Protein AF-D0LNE6-F1 (afdb_monomer)

pLDDT: mean 83.03, std 19.13, range [38.97, 98.56]

Secondary structure (DSSP, 8-state):
----------------SS------------PPPPPPHHHHHHHHHHHHHHHHHTTSS--HHHHHHHHTS-HHHHHHHHHGGGS-HHHHHHHHSPPPPTTSS-SS-HHHHHHHTT-S-HHHHHHHHHHHHH-

Foldseek 3Di:
DDDDDDDDDDDDPDPDPDDDDDDDDDPPDPDQADQAPLLVLQVVLVVVVVCCVVVVDVDLCSVCVVVVHDSVVSVLSVLSPLADPVVNVCNNPPRHDNVDHGLDDSVLVVVLSPDSDNVSSVVSVVVSVVD

Structure (mmCIF, N/CA/C/O backbone):
data_AF-D0LNE6-F1
#
_entry.id   AF-D0LNE6-F1
#
loop_
_atom_site.group_PDB
_atom_site.id
_atom_site.type_symbol
_atom_site.label_atom_id
_atom_site.label_alt_id
_atom_site.label_comp_id
_atom_site.label_asym_id
_atom_site.label_entity_id
_atom_site.label_seq_id
_atom_site.pdbx_PDB_ins_code
_atom_site.Cartn_x
_atom_site.Cartn_y
_atom_site.Cartn_z
_atom_site.occupancy
_atom_site.B_iso_or_equiv
_atom_site.auth_seq_id
_atom_site.auth_comp_id
_atom_site.auth_asym_id
_atom_site.auth_atom_id
_atom_site.pdbx_PDB_model_num
ATOM 1 N N . MET A 1 1 ? 8.174 -46.624 -4.160 1.00 47.19 1 MET A N 1
ATOM 2 C CA . MET A 1 1 ? 7.914 -45.310 -3.534 1.00 47.19 1 MET A CA 1
ATOM 3 C C . MET A 1 1 ? 8.507 -45.366 -2.137 1.00 47.19 1 MET A C 1
ATOM 5 O O . MET A 1 1 ? 7.906 -45.973 -1.267 1.00 47.19 1 MET A O 1
ATOM 9 N N . SER A 1 2 ? 9.749 -44.899 -1.989 1.00 44.22 2 SER A N 1
ATOM 10 C CA . SER A 1 2 ? 10.508 -44.974 -0.735 1.00 44.22 2 SER A CA 1
ATOM 11 C C . SER A 1 2 ? 10.193 -43.732 0.092 1.00 44.22 2 SER A C 1
ATOM 13 O O . SER A 1 2 ? 10.539 -42.628 -0.321 1.00 44.22 2 SER A O 1
ATOM 15 N N . ASP A 1 3 ? 9.503 -43.926 1.211 1.00 52.72 3 ASP A N 1
ATOM 16 C CA . ASP A 1 3 ? 9.203 -42.901 2.210 1.00 52.72 3 ASP A CA 1
ATOM 17 C C . ASP A 1 3 ? 10.483 -42.618 3.008 1.00 52.72 3 ASP A C 1
ATOM 19 O O . ASP A 1 3 ? 10.844 -43.344 3.935 1.00 52.72 3 ASP A O 1
ATOM 23 N N . ALA A 1 4 ? 11.264 -41.643 2.542 1.00 52.69 4 ALA A N 1
ATOM 24 C CA . ALA A 1 4 ? 12.446 -41.182 3.254 1.00 52.69 4 ALA A CA 1
ATOM 25 C C . ALA A 1 4 ? 12.003 -40.164 4.319 1.00 52.69 4 ALA A C 1
ATOM 27 O O . ALA A 1 4 ? 11.324 -39.195 3.973 1.00 52.69 4 ALA A O 1
ATOM 28 N N . PRO A 1 5 ? 12.374 -40.342 5.599 1.00 55.59 5 PRO A N 1
ATOM 29 C CA . PRO A 1 5 ? 11.955 -39.431 6.654 1.00 55.59 5 PRO A CA 1
ATOM 30 C C . PRO A 1 5 ? 12.486 -38.019 6.386 1.00 55.59 5 PRO A C 1
ATOM 32 O O . PRO A 1 5 ? 13.677 -37.823 6.133 1.00 55.59 5 PRO A O 1
ATOM 35 N N . ILE A 1 6 ? 11.591 -37.032 6.463 1.00 66.44 6 ILE A N 1
ATOM 36 C CA . ILE A 1 6 ? 11.915 -35.609 6.337 1.00 66.44 6 ILE A CA 1
ATOM 37 C C . ILE A 1 6 ? 12.877 -35.234 7.470 1.00 66.44 6 ILE A C 1
ATOM 39 O O . ILE A 1 6 ? 12.505 -35.247 8.644 1.00 66.44 6 ILE A O 1
ATOM 43 N N . GLN A 1 7 ? 14.119 -34.896 7.124 1.00 50.72 7 GLN A N 1
ATOM 44 C CA . GLN A 1 7 ? 15.098 -34.380 8.078 1.00 50.72 7 GLN A CA 1
ATOM 45 C C . GLN A 1 7 ? 14.961 -32.858 8.177 1.00 50.72 7 GLN A C 1
ATOM 47 O O . GLN A 1 7 ? 15.150 -32.144 7.195 1.00 50.72 7 GLN A O 1
ATOM 52 N N . VAL A 1 8 ? 14.619 -32.360 9.367 1.00 62.91 8 VAL A N 1
ATOM 53 C CA . VAL A 1 8 ? 14.510 -30.924 9.659 1.00 62.91 8 VAL A CA 1
ATOM 54 C C . VAL A 1 8 ? 15.691 -30.506 10.529 1.00 62.91 8 VAL A C 1
ATOM 56 O O . VAL A 1 8 ? 15.786 -30.891 11.693 1.00 62.91 8 VAL A O 1
ATOM 59 N N . THR A 1 9 ? 16.583 -29.689 9.975 1.00 50.69 9 THR A N 1
ATOM 60 C CA . THR A 1 9 ? 17.716 -29.114 10.708 1.00 50.69 9 THR A CA 1
ATOM 61 C C . THR A 1 9 ? 17.268 -27.854 11.447 1.00 50.69 9 THR A C 1
ATOM 63 O O . THR A 1 9 ? 16.887 -26.866 10.824 1.00 50.69 9 THR A O 1
ATOM 66 N N . TYR A 1 10 ? 17.339 -27.859 12.778 1.00 58.16 10 TYR A N 1
ATOM 67 C CA . TYR A 1 10 ? 17.098 -26.685 13.622 1.00 58.16 10 TYR A CA 1
ATOM 68 C C . TYR A 1 10 ? 18.397 -26.228 14.296 1.00 58.16 10 TYR A C 1
ATOM 70 O O . TYR A 1 10 ? 19.246 -27.035 14.671 1.00 58.16 10 TYR A O 1
ATOM 78 N N . ARG A 1 11 ? 18.563 -24.911 14.469 1.00 46.22 11 ARG A N 1
ATOM 79 C CA . ARG A 1 11 ? 19.689 -24.329 15.213 1.00 46.22 11 ARG A CA 1
ATOM 80 C C . ARG A 1 11 ? 19.315 -24.239 16.692 1.00 46.22 11 ARG A C 1
ATOM 82 O O . ARG A 1 11 ? 18.509 -23.399 17.079 1.00 46.22 11 ARG A O 1
ATOM 89 N N . VAL A 1 12 ? 19.898 -25.105 17.517 1.00 52.78 12 VAL A N 1
ATOM 90 C CA . VAL A 1 12 ? 19.754 -25.070 18.981 1.00 52.78 12 VAL A CA 1
ATOM 91 C C . VAL A 1 12 ? 20.846 -24.190 19.580 1.00 52.78 12 VAL A C 1
ATOM 93 O O . VAL A 1 12 ? 22.031 -24.437 19.365 1.00 52.78 12 VAL A O 1
ATOM 96 N N . HIS A 1 13 ? 20.472 -23.199 20.386 1.00 38.97 13 HIS A N 1
ATOM 97 C CA . HIS A 1 13 ? 21.413 -22.508 21.269 1.00 38.97 13 HIS A CA 1
ATOM 98 C C . HIS A 1 13 ? 21.603 -23.345 22.542 1.00 38.97 13 HIS A C 1
ATOM 100 O O . HIS A 1 13 ? 20.969 -23.106 23.567 1.00 38.97 13 HIS A O 1
ATOM 106 N N . ALA A 1 14 ? 22.439 -24.382 22.463 1.00 44.78 14 ALA A N 1
ATOM 107 C CA . ALA A 1 14 ? 22.764 -25.225 23.608 1.00 44.78 14 ALA A CA 1
ATOM 108 C C . ALA A 1 14 ? 23.880 -24.579 24.445 1.00 44.78 14 ALA A C 1
ATOM 110 O O . ALA A 1 14 ? 25.047 -24.588 24.061 1.00 44.78 14 ALA A O 1
ATOM 111 N N . VAL A 1 15 ? 23.543 -24.053 25.625 1.00 46.44 15 VAL A N 1
ATOM 112 C CA . VAL A 1 15 ? 24.542 -23.729 26.654 1.00 46.44 15 VAL A CA 1
ATOM 113 C C . VAL A 1 15 ? 24.749 -24.976 27.514 1.00 46.44 15 VAL A C 1
ATOM 115 O O . VAL A 1 15 ? 24.153 -25.125 28.578 1.00 46.44 15 VAL A O 1
ATOM 118 N N . ARG A 1 16 ? 25.586 -25.908 27.048 1.00 40.25 16 ARG A N 1
ATOM 119 C CA . ARG A 1 16 ? 26.155 -26.969 27.893 1.00 40.25 16 ARG A CA 1
ATOM 120 C C . ARG A 1 16 ? 27.616 -27.210 27.523 1.00 40.25 16 ARG A C 1
ATOM 122 O O . ARG A 1 16 ? 27.949 -27.538 26.391 1.00 40.25 16 ARG A O 1
ATOM 129 N N . ARG A 1 17 ? 28.486 -27.007 28.514 1.00 50.84 17 ARG A N 1
ATOM 130 C CA . ARG A 1 17 ? 29.926 -27.287 28.471 1.00 50.84 17 ARG A CA 1
ATOM 131 C C . ARG A 1 17 ? 30.162 -28.783 28.173 1.00 50.84 17 ARG A C 1
ATOM 133 O O . ARG A 1 17 ? 29.613 -29.607 28.893 1.00 50.84 17 ARG A O 1
ATOM 140 N N . GLN A 1 18 ? 31.051 -29.068 27.207 1.00 48.41 18 GLN A N 1
ATOM 141 C CA . GLN A 1 18 ? 31.857 -30.301 27.017 1.00 48.41 18 GLN A CA 1
ATOM 142 C C . GLN A 1 18 ? 31.576 -31.303 25.869 1.00 48.41 18 GLN A C 1
ATOM 144 O O . GLN A 1 18 ? 32.130 -32.393 25.931 1.00 48.41 18 GLN A O 1
ATOM 149 N N . GLN A 1 19 ? 30.896 -30.978 24.762 1.00 43.38 19 GLN A N 1
ATOM 150 C CA . GLN A 1 19 ? 31.046 -31.800 23.537 1.00 43.38 19 GLN A CA 1
ATOM 151 C C . GLN A 1 19 ? 31.100 -30.945 22.267 1.00 43.38 19 GLN A C 1
ATOM 153 O O . GLN A 1 19 ? 30.195 -30.160 21.995 1.00 43.38 19 GLN A O 1
ATOM 158 N N . ALA A 1 20 ? 32.190 -31.081 21.507 1.00 42.12 20 ALA A N 1
ATOM 159 C CA . ALA A 1 20 ? 32.367 -30.421 20.220 1.00 42.12 20 ALA A CA 1
ATOM 160 C C . ALA A 1 20 ? 31.496 -31.123 19.168 1.00 42.12 20 ALA A C 1
ATOM 162 O O . ALA A 1 20 ? 31.755 -32.268 18.804 1.00 42.12 20 ALA A O 1
ATOM 163 N N . ILE A 1 21 ? 30.454 -30.438 18.699 1.00 55.75 21 ILE A N 1
ATOM 164 C CA . ILE A 1 21 ? 29.645 -30.880 17.561 1.00 55.75 21 ILE A CA 1
ATOM 165 C C . ILE A 1 21 ? 30.409 -30.482 16.298 1.00 55.75 21 ILE A C 1
ATOM 167 O O . ILE A 1 21 ? 30.563 -29.294 16.015 1.00 55.75 21 ILE A O 1
ATOM 171 N N . 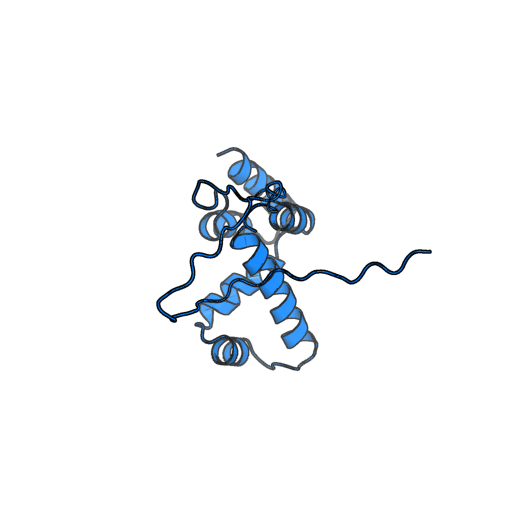VAL A 1 22 ? 30.905 -31.467 15.551 1.00 58.12 22 VAL A N 1
ATOM 172 C CA . VAL A 1 22 ? 31.453 -31.241 14.210 1.00 58.12 22 VAL A CA 1
ATOM 173 C C . VAL A 1 22 ? 30.267 -31.084 13.260 1.00 58.12 22 VAL A C 1
ATOM 175 O O . VAL A 1 22 ? 29.567 -32.047 12.963 1.00 58.12 22 VAL A O 1
ATOM 178 N N . LEU A 1 23 ? 29.998 -29.846 12.846 1.00 56.03 23 LEU A N 1
ATOM 179 C CA . LEU A 1 23 ? 29.021 -29.530 11.809 1.00 56.03 23 LEU A CA 1
ATOM 180 C C . LEU A 1 23 ? 29.723 -29.657 10.455 1.00 56.03 23 LEU A C 1
ATOM 182 O O . LEU A 1 23 ? 30.509 -28.783 10.091 1.00 56.03 23 LEU A O 1
ATOM 186 N N . GLU A 1 24 ? 29.461 -30.734 9.716 1.00 56.50 24 GLU A N 1
ATOM 187 C CA . GLU A 1 24 ? 29.846 -30.777 8.306 1.00 56.50 24 GLU A CA 1
ATOM 188 C C . GLU A 1 24 ? 28.981 -29.793 7.513 1.00 56.50 24 GLU A C 1
ATOM 190 O O . GLU A 1 24 ? 27.750 -29.794 7.606 1.00 56.50 24 GLU A O 1
ATOM 195 N N . ALA A 1 25 ? 29.637 -28.914 6.754 1.00 56.59 25 ALA A N 1
ATOM 196 C CA . ALA A 1 25 ? 28.967 -27.974 5.873 1.00 56.59 25 ALA A CA 1
ATOM 197 C C . ALA A 1 25 ? 28.330 -28.747 4.709 1.00 56.59 25 ALA A C 1
ATOM 199 O O . ALA A 1 25 ? 29.005 -29.105 3.745 1.00 56.59 25 ALA A O 1
ATOM 200 N N . GLY A 1 26 ? 27.025 -29.010 4.803 1.00 60.88 26 GLY A N 1
ATOM 201 C CA . GLY A 1 26 ? 26.227 -29.409 3.645 1.00 60.88 26 GLY A CA 1
ATOM 202 C C . GLY A 1 26 ? 26.280 -28.327 2.555 1.00 60.88 26 GLY A C 1
ATOM 203 O O . GLY A 1 26 ? 26.581 -27.169 2.868 1.00 60.88 26 GLY A O 1
ATOM 204 N N . PRO A 1 27 ? 26.011 -28.671 1.282 1.00 55.34 27 PRO A N 1
ATOM 205 C CA . PRO A 1 27 ? 26.024 -27.703 0.191 1.00 55.34 27 PRO A CA 1
ATOM 206 C C . PRO A 1 27 ? 25.162 -26.494 0.562 1.00 55.34 27 PRO A C 1
ATOM 208 O O . PRO A 1 27 ? 24.028 -26.655 1.018 1.00 55.34 27 PRO A O 1
ATOM 211 N N . LEU A 1 28 ? 25.730 -25.293 0.415 1.00 58.03 28 LEU A N 1
ATOM 212 C CA . LEU A 1 28 ? 25.016 -24.036 0.603 1.00 58.03 28 LEU A CA 1
ATOM 213 C C . LEU A 1 28 ? 23.857 -24.038 -0.393 1.00 58.03 28 LEU A C 1
ATOM 215 O O . LEU A 1 28 ? 24.061 -23.806 -1.579 1.00 58.03 28 LEU A O 1
ATOM 219 N N . ALA A 1 29 ? 22.655 -24.370 0.072 1.00 57.88 29 ALA A N 1
ATOM 220 C CA . ALA A 1 29 ? 21.457 -24.106 -0.701 1.00 57.88 29 ALA A CA 1
ATOM 221 C C . ALA A 1 29 ? 21.459 -22.606 -1.008 1.00 57.88 29 ALA A C 1
ATOM 223 O O . ALA A 1 29 ? 21.661 -21.808 -0.083 1.00 57.88 29 ALA A O 1
ATOM 224 N N . ASP A 1 30 ? 21.270 -22.241 -2.279 1.00 55.41 30 ASP A N 1
ATOM 225 C CA . ASP A 1 30 ? 21.041 -20.856 -2.679 1.00 55.41 30 ASP A CA 1
ATOM 226 C C . ASP A 1 30 ? 19.923 -20.319 -1.791 1.00 55.41 30 ASP A C 1
ATOM 228 O O . ASP A 1 30 ? 18.762 -20.725 -1.890 1.00 55.41 30 ASP A O 1
ATOM 232 N N . SER A 1 31 ? 20.296 -19.487 -0.819 1.00 56.16 31 SER A N 1
ATOM 233 C CA . SER A 1 31 ? 19.312 -18.881 0.058 1.00 56.16 31 SER A CA 1
ATOM 234 C C . SER A 1 31 ? 18.496 -17.960 -0.837 1.00 56.16 31 SER A C 1
ATOM 236 O O . SER A 1 31 ? 19.101 -17.113 -1.497 1.00 56.16 31 SER A O 1
ATOM 238 N N . PRO A 1 32 ? 17.162 -18.122 -0.926 1.00 58.84 32 PRO A N 1
ATOM 239 C CA . PRO A 1 32 ? 16.356 -17.174 -1.674 1.00 58.84 32 PRO A CA 1
ATOM 240 C C . PRO A 1 32 ? 16.661 -15.798 -1.085 1.00 58.84 32 PRO A C 1
ATOM 242 O O . PRO A 1 32 ? 16.548 -15.621 0.133 1.00 58.84 32 PRO A O 1
ATOM 245 N N . GLY A 1 33 ? 17.152 -14.887 -1.928 1.00 67.12 33 GLY A N 1
ATOM 246 C CA . GLY A 1 33 ? 17.639 -13.580 -1.495 1.00 67.12 33 GLY A CA 1
ATOM 247 C C . GLY A 1 33 ? 16.632 -12.869 -0.591 1.00 67.12 33 GLY A C 1
ATOM 248 O O . GLY A 1 33 ? 15.424 -13.136 -0.621 1.00 67.12 33 GLY A O 1
ATOM 249 N N . ARG A 1 34 ? 17.119 -11.967 0.260 1.00 82.88 34 ARG A N 1
ATOM 250 C CA . ARG A 1 34 ? 16.291 -11.247 1.235 1.00 82.88 34 ARG A CA 1
ATOM 251 C C . ARG A 1 34 ? 15.088 -10.596 0.545 1.00 82.88 34 ARG A C 1
ATOM 253 O O . ARG A 1 34 ? 15.258 -9.714 -0.285 1.00 82.88 34 ARG A O 1
ATOM 260 N N . VAL A 1 35 ? 13.862 -10.920 0.967 1.00 86.75 35 VAL A N 1
ATOM 261 C CA . VAL A 1 35 ? 12.657 -10.227 0.470 1.00 86.75 35 VAL A CA 1
ATOM 262 C C . VAL A 1 35 ? 12.783 -8.714 0.737 1.00 86.75 35 VAL A C 1
ATOM 264 O O . VAL A 1 35 ? 13.017 -8.337 1.895 1.00 86.75 35 VAL A O 1
ATOM 267 N N . PRO A 1 36 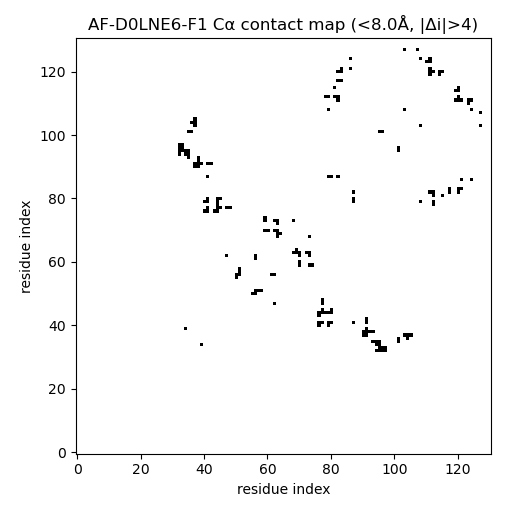? 12.606 -7.825 -0.259 1.00 90.00 36 PRO A N 1
ATOM 268 C CA . PRO A 1 36 ? 12.667 -6.379 -0.046 1.00 90.00 36 PRO A CA 1
ATOM 269 C C . PRO A 1 36 ? 11.631 -5.892 0.972 1.00 90.00 36 PRO A C 1
ATOM 271 O O . PRO A 1 36 ? 10.523 -6.430 1.086 1.00 90.00 36 PRO A O 1
ATOM 274 N N . ARG A 1 37 ? 11.948 -4.834 1.727 1.00 92.31 37 ARG A N 1
ATOM 275 C CA . ARG A 1 37 ? 11.001 -4.260 2.697 1.00 92.31 37 ARG A CA 1
ATOM 276 C C . ARG A 1 37 ? 9.719 -3.782 2.022 1.00 92.31 37 ARG A C 1
ATOM 278 O O . ARG A 1 37 ? 8.646 -3.973 2.588 1.00 92.31 37 ARG A O 1
ATOM 285 N N . VAL A 1 38 ? 9.825 -3.173 0.843 1.00 94.00 38 VAL A N 1
ATOM 286 C CA . VAL A 1 38 ? 8.669 -2.670 0.085 1.00 94.00 38 VAL A CA 1
ATOM 287 C C . VAL A 1 38 ? 7.713 -3.792 -0.323 1.00 94.00 38 VAL A C 1
ATOM 289 O O . VAL A 1 38 ? 6.509 -3.626 -0.154 1.00 94.00 38 VAL A O 1
ATOM 292 N N . ALA A 1 39 ? 8.231 -4.963 -0.708 1.00 94.94 39 ALA A N 1
ATOM 293 C CA . ALA A 1 39 ? 7.420 -6.142 -1.011 1.00 94.94 39 ALA A CA 1
ATOM 294 C C . ALA A 1 39 ? 6.616 -6.603 0.216 1.00 94.94 39 ALA A C 1
ATOM 296 O O . ALA A 1 39 ? 5.408 -6.824 0.136 1.00 94.94 39 ALA A O 1
ATOM 297 N N . ARG A 1 40 ? 7.255 -6.658 1.396 1.00 95.12 40 ARG A N 1
ATOM 298 C CA . ARG A 1 40 ? 6.554 -6.987 2.653 1.00 95.12 40 ARG A CA 1
ATOM 299 C C . ARG A 1 40 ? 5.474 -5.966 3.007 1.00 95.12 40 ARG A C 1
ATOM 301 O O . ARG A 1 40 ? 4.421 -6.349 3.507 1.00 95.12 40 ARG A O 1
ATOM 308 N N . LEU A 1 41 ? 5.729 -4.676 2.778 1.00 96.62 41 LEU A N 1
ATOM 309 C CA . LEU A 1 41 ? 4.747 -3.623 3.050 1.00 96.62 41 LEU A CA 1
ATOM 310 C C . LEU A 1 41 ? 3.564 -3.679 2.079 1.00 96.62 41 LEU A C 1
ATOM 312 O O . LEU A 1 41 ? 2.440 -3.472 2.517 1.00 96.62 41 LEU A O 1
ATOM 316 N N . LEU A 1 42 ? 3.791 -3.997 0.804 1.00 98.00 42 LEU A N 1
ATOM 317 C CA . LEU A 1 42 ? 2.723 -4.183 -0.179 1.00 98.00 42 LEU A CA 1
ATOM 318 C C . LEU A 1 42 ? 1.855 -5.407 0.157 1.00 98.00 42 LEU A C 1
ATOM 320 O O . LEU A 1 42 ? 0.630 -5.313 0.181 1.00 98.00 42 LEU A O 1
ATOM 324 N N . ALA A 1 43 ? 2.474 -6.527 0.538 1.00 97.81 43 ALA A N 1
ATOM 325 C CA . ALA A 1 43 ? 1.737 -7.691 1.031 1.00 97.81 43 ALA A CA 1
ATOM 326 C C . ALA A 1 43 ? 0.902 -7.358 2.285 1.00 97.81 43 ALA A C 1
ATOM 328 O O . ALA A 1 43 ? -0.247 -7.791 2.416 1.00 97.81 43 ALA A O 1
ATOM 329 N N . LEU A 1 44 ? 1.461 -6.550 3.194 1.00 97.69 44 LEU A N 1
ATOM 330 C CA . LEU A 1 44 ? 0.748 -6.060 4.372 1.00 97.69 44 LEU A CA 1
ATOM 331 C C . LEU A 1 44 ? -0.406 -5.117 4.001 1.00 97.69 44 LEU A C 1
ATOM 333 O O . LEU A 1 44 ? -1.461 -5.195 4.625 1.00 97.69 44 LEU A O 1
ATOM 337 N N . ALA A 1 45 ? -0.242 -4.277 2.977 1.00 98.12 45 ALA A N 1
ATOM 338 C CA . ALA A 1 45 ? -1.296 -3.405 2.467 1.00 98.12 45 ALA A CA 1
ATOM 339 C C . ALA A 1 45 ? -2.516 -4.222 2.026 1.00 98.12 45 ALA A C 1
ATOM 341 O O . ALA A 1 45 ? -3.607 -4.003 2.547 1.00 98.12 45 ALA A O 1
ATOM 342 N N . HIS A 1 46 ? -2.315 -5.248 1.195 1.00 98.31 46 HIS A N 1
ATOM 343 C CA . HIS A 1 46 ? -3.400 -6.148 0.796 1.00 98.31 46 HIS A CA 1
ATOM 344 C C . HIS A 1 46 ? -4.009 -6.903 1.977 1.00 98.31 46 HIS A C 1
ATOM 346 O O . HIS A 1 46 ? -5.204 -7.189 1.987 1.00 98.31 46 HIS A O 1
ATOM 352 N N . HIS A 1 47 ? -3.217 -7.257 2.992 1.00 97.69 47 HIS A N 1
ATOM 353 C CA . HIS A 1 47 ? -3.771 -7.863 4.199 1.00 97.69 47 HIS A CA 1
ATOM 354 C C . HIS A 1 47 ? -4.700 -6.902 4.949 1.00 97.69 47 HIS A C 1
ATOM 356 O O . HIS A 1 47 ? -5.811 -7.293 5.303 1.00 97.69 47 HIS A O 1
ATOM 362 N N . PHE A 1 48 ? -4.282 -5.650 5.140 1.00 97.75 48 PHE A N 1
ATOM 363 C CA . PHE A 1 48 ? -5.106 -4.622 5.772 1.00 97.75 48 PHE A CA 1
ATOM 364 C C . PHE A 1 48 ? -6.366 -4.305 4.962 1.00 97.75 48 PHE A C 1
ATOM 366 O O . PHE A 1 48 ? -7.440 -4.212 5.552 1.00 97.75 48 PHE A O 1
ATOM 373 N N . GLU A 1 49 ? -6.271 -4.215 3.633 1.00 97.44 49 GLU A N 1
ATOM 374 C CA . GLU A 1 49 ? -7.441 -4.051 2.763 1.00 97.44 49 GLU A CA 1
ATOM 375 C C . GLU A 1 49 ? -8.448 -5.186 2.953 1.00 97.44 49 GLU A C 1
ATOM 377 O O . GLU A 1 49 ? -9.637 -4.919 3.110 1.00 97.44 49 GLU A O 1
ATOM 382 N N . ARG A 1 50 ? -7.990 -6.445 3.023 1.00 97.88 50 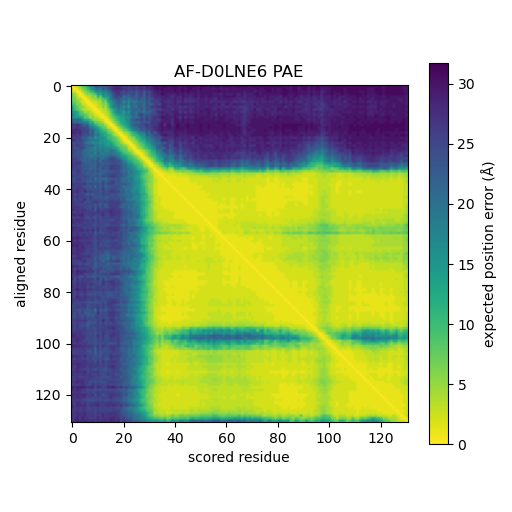ARG A N 1
ATOM 383 C CA . ARG A 1 50 ? -8.884 -7.585 3.282 1.00 97.88 50 ARG A CA 1
ATOM 384 C C . ARG A 1 50 ?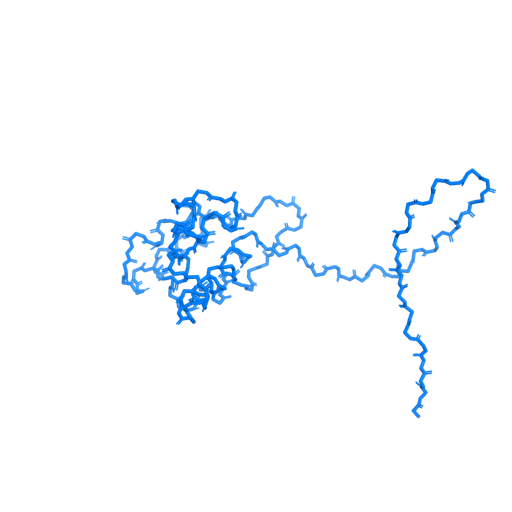 -9.548 -7.511 4.654 1.00 97.88 50 ARG A C 1
ATOM 386 O O . ARG A 1 50 ? -10.723 -7.842 4.756 1.00 97.88 50 ARG A O 1
ATOM 393 N N . LEU A 1 51 ? -8.825 -7.099 5.698 1.00 97.19 51 LEU A N 1
ATOM 394 C CA . LEU A 1 51 ? -9.395 -6.962 7.045 1.00 97.19 51 LEU A CA 1
ATOM 395 C C . LEU A 1 51 ? -10.477 -5.879 7.103 1.00 97.19 51 LEU A C 1
ATOM 397 O O . LEU A 1 51 ? -11.516 -6.098 7.723 1.00 97.19 51 LEU A O 1
ATOM 401 N N . LEU A 1 52 ? -10.244 -4.744 6.437 1.00 95.50 52 LEU A N 1
ATOM 402 C CA . LEU A 1 52 ? -11.216 -3.655 6.331 1.00 95.50 52 LEU A CA 1
ATOM 403 C C . LEU A 1 52 ? -12.426 -4.074 5.489 1.00 95.50 52 LEU A C 1
ATOM 405 O O . LEU A 1 52 ? -13.564 -3.883 5.906 1.00 95.50 52 LEU A O 1
ATOM 409 N N . ALA A 1 53 ? -12.192 -4.686 4.326 1.00 96.31 53 ALA A N 1
ATOM 410 C CA . ALA A 1 53 ? -13.251 -5.125 3.421 1.00 96.31 53 ALA A CA 1
ATOM 411 C C . ALA A 1 53 ? -14.129 -6.229 4.032 1.00 96.31 53 ALA A C 1
ATOM 413 O O . ALA A 1 53 ? -15.334 -6.253 3.798 1.00 96.31 53 ALA A O 1
ATOM 414 N N . ALA A 1 54 ? -13.543 -7.121 4.836 1.00 96.75 54 ALA A N 1
ATOM 415 C CA . ALA A 1 54 ? -14.277 -8.150 5.569 1.00 96.75 54 ALA A CA 1
ATOM 416 C C . ALA A 1 54 ? -15.020 -7.607 6.805 1.00 96.75 54 ALA A C 1
ATOM 418 O O . ALA A 1 54 ? -15.777 -8.348 7.427 1.00 96.75 54 ALA A O 1
ATOM 419 N N . GLY A 1 55 ? -14.783 -6.351 7.200 1.00 95.44 55 GLY A N 1
ATOM 420 C CA . GLY A 1 55 ? -15.315 -5.778 8.438 1.00 95.44 55 GLY A CA 1
ATOM 421 C C . GLY A 1 55 ? -14.714 -6.375 9.716 1.00 95.44 55 GLY A C 1
ATOM 422 O O . GLY A 1 55 ? -15.184 -6.057 10.804 1.00 95.44 55 GLY A O 1
ATOM 423 N N . THR A 1 56 ? -13.674 -7.216 9.611 1.00 95.94 56 THR A N 1
ATOM 424 C CA . THR A 1 56 ? -12.9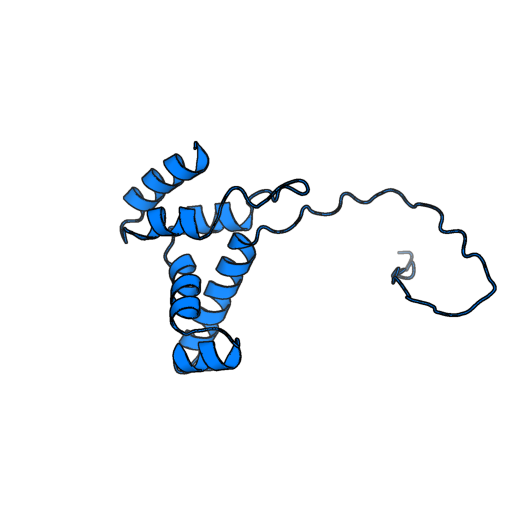33 -7.768 10.760 1.00 95.94 56 THR A CA 1
ATOM 425 C C . THR A 1 56 ? -12.281 -6.661 11.584 1.00 95.94 56 THR A C 1
ATOM 427 O O . THR A 1 56 ? -12.136 -6.795 12.794 1.00 95.94 56 THR A O 1
ATOM 430 N N . VAL A 1 57 ? -11.879 -5.578 10.916 1.00 95.62 57 VAL A N 1
ATOM 431 C CA . VAL A 1 57 ? -11.407 -4.340 11.535 1.00 95.62 57 VAL A CA 1
ATOM 432 C C . VAL A 1 57 ? -12.212 -3.195 10.936 1.00 95.62 57 VAL A C 1
ATOM 434 O O . VAL A 1 57 ? -12.313 -3.090 9.715 1.00 95.62 57 VAL A O 1
ATOM 437 N N . ALA A 1 58 ? -12.791 -2.336 11.772 1.00 93.69 58 ALA A N 1
ATOM 438 C CA . ALA A 1 58 ? -13.749 -1.332 11.317 1.00 93.69 58 ALA A CA 1
ATOM 439 C C . ALA A 1 58 ? -13.073 -0.065 10.777 1.00 93.69 58 ALA A C 1
ATOM 441 O O . ALA A 1 58 ? -13.632 0.629 9.927 1.00 93.69 58 ALA A O 1
ATOM 442 N N . THR A 1 59 ? -11.884 0.281 11.286 1.00 96.12 59 THR A N 1
ATOM 443 C CA . THR A 1 59 ? -11.230 1.558 10.960 1.00 96.12 59 THR A CA 1
ATOM 444 C C . THR A 1 59 ? -9.711 1.454 10.835 1.00 96.12 59 THR A C 1
ATOM 446 O O . THR A 1 59 ? -9.065 0.572 11.398 1.00 96.12 59 THR A O 1
ATOM 449 N N . GLN A 1 60 ? -9.103 2.432 10.155 1.00 94.75 60 GLN A N 1
ATOM 450 C CA . GLN A 1 60 ? -7.642 2.572 10.122 1.00 94.75 60 GLN A CA 1
ATOM 451 C C . GLN A 1 60 ? -7.034 2.862 11.505 1.00 94.75 60 GLN A C 1
ATOM 453 O O . GLN A 1 60 ? -5.885 2.500 11.745 1.00 94.75 60 GLN A O 1
ATOM 458 N N . ALA A 1 61 ? -7.778 3.504 12.413 1.00 96.50 61 ALA A N 1
ATOM 459 C CA . ALA A 1 61 ? -7.323 3.757 13.781 1.00 96.50 61 ALA A CA 1
ATOM 460 C C . ALA A 1 61 ? -7.247 2.456 14.596 1.00 96.50 61 ALA A C 1
ATOM 462 O O . ALA A 1 61 ? -6.288 2.233 15.331 1.00 96.50 61 ALA A O 1
ATOM 463 N N . GLU A 1 62 ? -8.221 1.569 14.410 1.00 97.25 62 GLU A N 1
ATOM 464 C CA . GLU A 1 62 ? -8.210 0.235 15.007 1.00 97.25 62 GLU A CA 1
ATOM 465 C C . GLU A 1 62 ? -7.087 -0.632 14.420 1.00 97.25 62 GLU A C 1
ATOM 467 O O . GLU A 1 62 ? -6.329 -1.236 15.177 1.00 97.25 62 GLU A O 1
ATOM 472 N N . LEU A 1 63 ? -6.885 -0.607 13.093 1.00 97.00 63 LEU A N 1
ATOM 473 C CA . LEU A 1 63 ? -5.720 -1.241 12.456 1.00 97.00 63 LEU A CA 1
ATOM 474 C C . LEU A 1 63 ? -4.400 -0.746 13.059 1.00 97.00 63 LEU A C 1
ATOM 476 O O . LEU A 1 63 ? -3.505 -1.543 13.325 1.00 97.00 63 LEU A O 1
ATOM 480 N N . ALA A 1 64 ? -4.275 0.565 13.270 1.00 97.25 64 ALA A N 1
ATOM 481 C CA . ALA A 1 64 ? -3.086 1.186 13.841 1.00 97.25 64 ALA A CA 1
ATOM 482 C C . ALA A 1 64 ? -2.810 0.669 15.261 1.00 97.25 64 ALA A C 1
ATOM 484 O O . ALA A 1 64 ? -1.688 0.254 15.559 1.00 97.25 64 ALA A O 1
ATOM 485 N N . ALA A 1 65 ? -3.847 0.616 16.103 1.00 96.88 65 ALA A N 1
ATOM 486 C CA . ALA A 1 65 ? -3.760 0.071 17.454 1.00 96.88 65 ALA A CA 1
ATOM 487 C C . ALA A 1 65 ? -3.363 -1.417 17.455 1.00 96.88 65 ALA A C 1
ATOM 489 O O . ALA A 1 65 ? -2.447 -1.797 18.182 1.00 96.88 65 ALA A O 1
ATOM 490 N N . LEU A 1 66 ? -3.989 -2.242 16.606 1.00 95.88 66 LEU A N 1
ATOM 491 C CA . LEU A 1 66 ? -3.693 -3.677 16.492 1.00 95.88 66 LEU A CA 1
ATOM 492 C C . LEU A 1 66 ? -2.273 -3.950 15.981 1.00 95.88 66 LEU A C 1
ATOM 494 O O . LEU A 1 66 ? -1.599 -4.855 16.465 1.00 95.88 66 LEU A O 1
ATOM 498 N N . ALA A 1 67 ? -1.808 -3.166 15.009 1.00 93.31 67 ALA A N 1
ATOM 499 C CA . ALA A 1 67 ? -0.482 -3.315 14.421 1.00 93.31 67 ALA A CA 1
ATOM 500 C C . ALA A 1 67 ? 0.629 -2.605 15.223 1.00 93.31 67 ALA A C 1
ATOM 502 O O . ALA A 1 67 ? 1.799 -2.708 14.854 1.00 93.31 67 ALA A O 1
ATOM 503 N N . GLY A 1 68 ? 0.289 -1.875 16.293 1.00 96.94 68 GLY A N 1
ATOM 504 C CA . GLY A 1 68 ? 1.253 -1.138 17.117 1.00 96.94 68 GLY A CA 1
ATOM 505 C C . GLY A 1 68 ? 1.971 -0.008 16.369 1.00 96.94 68 GLY A C 1
ATOM 506 O O . GLY A 1 68 ? 3.115 0.317 16.685 1.00 96.94 68 GLY A O 1
ATOM 507 N N . ILE A 1 69 ? 1.330 0.574 15.352 1.00 96.62 69 ILE A N 1
ATOM 508 C CA . ILE A 1 69 ? 1.891 1.643 14.514 1.00 96.62 69 ILE A CA 1
ATOM 509 C C . ILE A 1 69 ? 0.964 2.854 14.482 1.00 96.62 69 ILE A C 1
ATOM 511 O O . ILE A 1 69 ? -0.200 2.776 14.850 1.00 96.62 69 ILE A O 1
ATOM 515 N N . SER A 1 70 ? 1.472 4.004 14.040 1.00 97.69 70 SER A N 1
ATOM 516 C CA . SER A 1 70 ? 0.652 5.211 13.938 1.00 97.69 70 SER A CA 1
ATOM 517 C C . SER A 1 70 ? -0.357 5.125 12.786 1.00 97.69 70 SER A C 1
ATOM 519 O O . SER A 1 70 ? -0.107 4.485 11.762 1.00 97.69 70 SER A O 1
ATOM 521 N N . GLN A 1 71 ? -1.483 5.832 12.903 1.00 96.81 71 GLN A N 1
ATOM 522 C CA . GLN A 1 71 ? -2.481 5.897 11.831 1.00 96.81 71 GLN A CA 1
ATOM 523 C C . GLN A 1 71 ? -1.910 6.433 10.501 1.00 96.81 71 GLN A C 1
ATOM 525 O O . GLN A 1 71 ? -2.143 5.795 9.476 1.00 96.81 71 GLN A O 1
ATOM 530 N N . PRO A 1 72 ? -1.077 7.499 10.467 1.00 96.50 72 PRO A N 1
ATOM 531 C CA . PRO A 1 72 ? -0.424 7.919 9.226 1.00 96.50 72 PRO A CA 1
ATOM 532 C C . PRO A 1 72 ? 0.437 6.822 8.593 1.00 96.50 72 PRO A C 1
ATOM 534 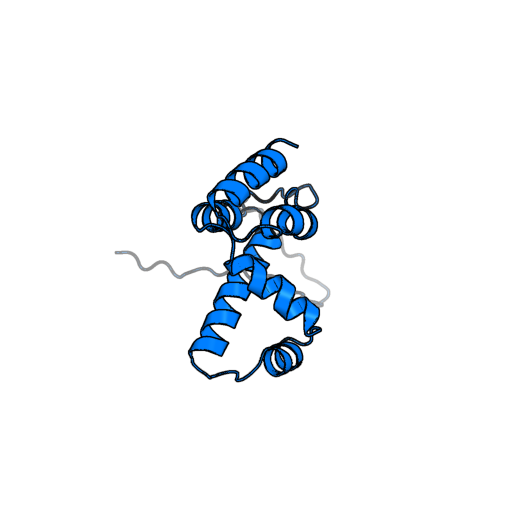O O . PRO A 1 72 ? 0.539 6.746 7.369 1.00 96.50 72 PRO A O 1
ATOM 537 N N . ARG A 1 73 ? 1.049 5.952 9.411 1.00 96.50 73 ARG A N 1
ATOM 538 C CA . ARG A 1 73 ? 1.820 4.814 8.909 1.00 96.50 73 ARG A CA 1
ATOM 539 C C . ARG A 1 73 ? 0.922 3.759 8.267 1.00 96.50 73 ARG A C 1
ATOM 541 O O . ARG A 1 73 ? 1.283 3.241 7.215 1.00 96.50 73 ARG A O 1
ATOM 548 N N . VAL A 1 74 ? -0.239 3.471 8.858 1.00 97.44 74 VAL A N 1
ATOM 549 C CA . VAL A 1 74 ? -1.257 2.598 8.247 1.00 97.44 74 VAL A CA 1
ATOM 550 C C . VAL A 1 74 ? -1.691 3.153 6.895 1.00 97.44 74 VAL A C 1
ATOM 552 O O . VAL A 1 74 ? -1.681 2.419 5.912 1.00 97.44 74 VAL A O 1
ATOM 555 N N . THR A 1 75 ? -1.990 4.452 6.815 1.00 96.50 75 THR A N 1
ATOM 556 C CA . THR A 1 75 ? -2.360 5.104 5.551 1.00 96.50 75 THR A CA 1
ATOM 557 C C . THR A 1 75 ? -1.251 4.981 4.503 1.00 96.50 75 THR A C 1
ATOM 559 O O . THR A 1 75 ? -1.528 4.635 3.361 1.00 96.50 75 THR A O 1
ATOM 562 N N . GLN A 1 76 ? 0.015 5.202 4.877 1.00 96.00 76 GLN A N 1
ATOM 563 C CA . GLN A 1 76 ? 1.154 5.025 3.962 1.00 96.00 76 GLN A CA 1
ATOM 564 C C . GLN A 1 76 ? 1.250 3.601 3.413 1.00 96.00 76 GLN A C 1
ATOM 566 O O . GLN A 1 76 ? 1.528 3.429 2.230 1.00 96.00 76 GLN A O 1
ATOM 571 N N . ILE A 1 77 ? 1.028 2.600 4.265 1.00 97.25 77 ILE A N 1
ATOM 572 C CA . ILE A 1 77 ? 1.054 1.191 3.869 1.00 97.25 77 ILE A CA 1
ATOM 573 C C . ILE A 1 77 ? -0.105 0.896 2.918 1.00 97.25 77 ILE A C 1
ATOM 575 O O . ILE A 1 77 ? 0.139 0.395 1.829 1.00 97.25 77 ILE A O 1
ATOM 579 N N . LEU A 1 78 ? -1.336 1.265 3.282 1.00 97.81 78 LEU A N 1
ATOM 580 C CA . LEU A 1 78 ? -2.521 1.062 2.440 1.00 97.81 78 LEU A CA 1
ATOM 581 C C . LEU A 1 78 ? -2.384 1.729 1.067 1.00 97.81 78 LEU A C 1
ATOM 583 O O . LEU A 1 78 ? -2.761 1.137 0.063 1.00 97.81 78 LEU A O 1
ATOM 587 N N . ASN A 1 79 ? -1.770 2.912 0.995 1.00 97.38 79 ASN A N 1
ATOM 588 C CA . ASN A 1 79 ? -1.553 3.592 -0.280 1.00 97.38 79 ASN A CA 1
ATOM 589 C C . ASN A 1 79 ? -0.679 2.790 -1.257 1.00 97.38 79 ASN A C 1
ATOM 591 O O . ASN A 1 79 ? -0.780 3.020 -2.456 1.00 97.38 79 ASN A O 1
ATOM 595 N N . LEU A 1 80 ? 0.155 1.849 -0.795 1.00 97.81 80 LEU A N 1
ATOM 596 C CA . LEU A 1 80 ? 0.932 0.990 -1.698 1.00 97.81 80 LEU A CA 1
ATOM 597 C C . LEU A 1 80 ? 0.031 0.116 -2.584 1.00 97.81 80 LEU A C 1
ATOM 599 O O . LEU A 1 80 ? 0.396 -0.147 -3.725 1.00 97.81 80 LEU A O 1
ATOM 603 N N . ALA A 1 81 ? -1.156 -0.267 -2.106 1.00 97.50 81 ALA A N 1
ATOM 604 C CA . ALA A 1 81 ? -2.134 -1.020 -2.893 1.00 97.50 81 ALA A CA 1
ATOM 605 C C . ALA A 1 81 ? -2.836 -0.172 -3.977 1.00 97.50 81 ALA A C 1
ATOM 607 O O . ALA A 1 81 ? -3.543 -0.714 -4.825 1.00 97.50 81 ALA A O 1
ATOM 608 N N . LEU A 1 82 ? -2.611 1.150 -3.997 1.00 97.44 82 LEU A N 1
ATOM 609 C CA . LEU A 1 82 ? -3.098 2.061 -5.044 1.00 97.44 82 LEU A CA 1
ATOM 610 C C . LEU A 1 82 ? -2.123 2.207 -6.226 1.00 97.44 82 LEU A C 1
ATOM 612 O O . LEU A 1 82 ? -2.421 2.925 -7.186 1.00 97.44 82 LEU A O 1
ATOM 616 N N . LEU A 1 83 ? -0.948 1.572 -6.159 1.00 98.25 83 LEU A N 1
ATOM 617 C CA . LEU A 1 83 ? -0.031 1.491 -7.297 1.00 98.25 83 LEU A CA 1
ATOM 618 C C . LEU A 1 83 ? -0.684 0.722 -8.451 1.00 98.25 83 LEU A C 1
ATOM 620 O O . LEU A 1 83 ? -1.524 -0.147 -8.225 1.00 98.25 83 LEU A O 1
ATOM 624 N N . ALA A 1 84 ? -0.280 1.006 -9.687 1.00 98.38 84 ALA A N 1
ATOM 625 C CA . ALA A 1 84 ? -0.716 0.230 -10.840 1.00 98.38 84 ALA A CA 1
ATOM 626 C C . ALA A 1 84 ? -0.388 -1.270 -10.637 1.00 98.38 84 ALA A C 1
ATOM 628 O O . ALA A 1 84 ? 0.682 -1.575 -10.101 1.00 98.38 84 ALA A O 1
ATOM 629 N N . PRO A 1 85 ? -1.269 -2.207 -11.042 1.00 98.25 85 PRO A N 1
ATOM 630 C CA . PRO A 1 85 ? -1.091 -3.635 -10.754 1.00 98.25 85 PRO A CA 1
ATOM 631 C C . PRO A 1 85 ? 0.249 -4.219 -11.226 1.00 98.25 85 PRO A C 1
ATOM 633 O O . PRO A 1 85 ? 0.866 -5.002 -10.516 1.00 98.25 85 PRO A O 1
ATOM 636 N N . ASP A 1 86 ? 0.736 -3.783 -12.385 1.00 98.25 86 ASP A N 1
ATOM 637 C CA . ASP A 1 86 ? 2.034 -4.174 -12.940 1.00 98.25 86 ASP A CA 1
ATOM 638 C C . ASP A 1 86 ? 3.214 -3.690 -12.080 1.00 98.25 86 ASP A C 1
ATOM 640 O O . ASP A 1 86 ? 4.175 -4.423 -11.866 1.00 98.25 86 ASP A O 1
ATOM 644 N N . ILE A 1 87 ? 3.111 -2.498 -11.486 1.00 97.62 87 ILE A N 1
ATOM 645 C CA . ILE A 1 87 ? 4.117 -1.985 -10.543 1.00 97.62 87 ILE A CA 1
ATOM 646 C C . ILE A 1 87 ? 4.097 -2.809 -9.250 1.00 97.62 87 ILE A C 1
ATOM 648 O O . ILE A 1 87 ? 5.147 -3.100 -8.683 1.00 97.62 87 ILE A O 1
ATOM 652 N N . GLN A 1 88 ? 2.912 -3.195 -8.768 1.00 97.81 88 GLN A N 1
ATOM 653 C CA . GLN A 1 88 ? 2.785 -4.058 -7.590 1.00 97.81 88 GLN A CA 1
ATOM 654 C C . GLN A 1 88 ? 3.460 -5.414 -7.818 1.00 97.81 88 GLN A C 1
ATOM 656 O O . GLN A 1 88 ? 4.207 -5.878 -6.957 1.00 97.81 88 GLN A O 1
ATOM 661 N N . GLU A 1 89 ? 3.242 -6.016 -8.985 1.00 97.00 89 GLU A N 1
ATOM 662 C CA . GLU A 1 89 ? 3.877 -7.271 -9.382 1.00 97.00 89 GLU A CA 1
ATOM 663 C C . GLU A 1 89 ? 5.404 -7.137 -9.435 1.00 97.00 89 GLU A C 1
ATOM 665 O O . GLU A 1 89 ? 6.111 -7.915 -8.791 1.00 97.00 89 GLU A O 1
ATOM 670 N N . GLU A 1 90 ? 5.919 -6.097 -10.100 1.00 95.44 90 GLU A N 1
ATOM 671 C CA . GLU A 1 90 ? 7.358 -5.818 -10.136 1.00 95.44 90 GLU A CA 1
ATOM 672 C C . GLU A 1 90 ? 7.951 -5.662 -8.728 1.00 95.44 90 GLU A C 1
ATOM 674 O O . GLU A 1 90 ? 9.025 -6.190 -8.454 1.00 95.44 90 GLU A O 1
ATOM 679 N N . LEU A 1 91 ? 7.257 -4.980 -7.809 1.00 94.31 91 LEU A N 1
ATOM 680 C CA . LEU A 1 91 ? 7.717 -4.808 -6.427 1.00 94.31 91 LEU A CA 1
ATOM 681 C C . LEU A 1 91 ? 7.735 -6.114 -5.629 1.00 94.31 91 LEU A C 1
ATOM 683 O O . LEU A 1 91 ? 8.620 -6.294 -4.791 1.00 94.31 91 LEU A O 1
ATOM 687 N N . LEU A 1 92 ? 6.765 -7.005 -5.849 1.00 93.44 92 LEU A N 1
ATOM 688 C CA . LEU A 1 92 ? 6.688 -8.300 -5.167 1.00 93.44 92 LEU A CA 1
ATOM 689 C C . LEU A 1 92 ? 7.802 -9.251 -5.612 1.00 93.44 92 LEU A C 1
ATOM 691 O O . LEU A 1 92 ? 8.298 -10.022 -4.790 1.00 93.44 92 LEU A O 1
ATOM 695 N N . PHE A 1 93 ? 8.207 -9.166 -6.879 1.00 90.56 93 PHE A N 1
ATOM 696 C CA . PHE A 1 93 ? 9.256 -10.000 -7.468 1.00 90.56 93 PHE A CA 1
ATOM 697 C C . PHE A 1 93 ? 10.600 -9.281 -7.626 1.00 90.56 93 PHE A C 1
ATOM 699 O O . PHE A 1 93 ? 11.523 -9.826 -8.234 1.00 90.56 93 PHE A O 1
ATOM 706 N N . TRP A 1 94 ? 10.738 -8.076 -7.067 1.00 88.62 94 TRP A N 1
ATOM 707 C CA . TRP A 1 94 ? 11.975 -7.311 -7.157 1.00 88.62 94 TRP A CA 1
ATOM 708 C C . TRP A 1 94 ? 13.119 -8.062 -6.461 1.00 88.62 94 TRP A C 1
ATOM 710 O O . TRP A 1 94 ? 12.963 -8.457 -5.297 1.00 88.62 94 TRP A O 1
ATOM 720 N N . PRO A 1 95 ? 14.278 -8.249 -7.119 1.00 80.94 95 PRO A N 1
ATOM 721 C CA . PRO A 1 95 ? 15.404 -8.934 -6.507 1.00 80.94 95 PRO A CA 1
ATOM 722 C C . PRO A 1 95 ? 15.900 -8.116 -5.313 1.00 80.94 95 PRO A C 1
ATOM 724 O O . PRO A 1 95 ? 16.280 -6.950 -5.441 1.00 80.94 95 PRO A O 1
ATOM 727 N N . GLY A 1 96 ? 15.871 -8.714 -4.126 1.00 72.31 96 GLY A N 1
ATOM 728 C CA . GLY A 1 96 ? 16.527 -8.126 -2.969 1.00 72.31 96 GLY A CA 1
ATOM 729 C C . GLY A 1 96 ? 18.036 -8.250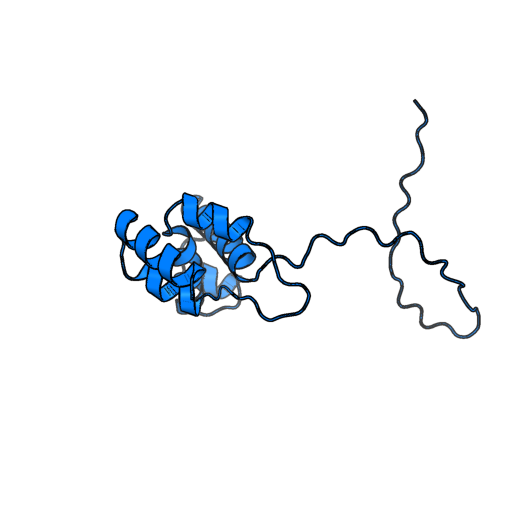 -3.103 1.00 72.31 96 GLY A C 1
ATOM 730 O O . GLY A 1 96 ? 18.541 -9.325 -3.416 1.00 72.31 96 GLY A O 1
ATOM 731 N N . ASP A 1 97 ? 18.758 -7.159 -2.857 1.00 68.19 97 ASP A N 1
ATOM 732 C CA . ASP A 1 97 ? 20.210 -7.219 -2.736 1.00 68.19 97 ASP A CA 1
ATOM 733 C C . ASP A 1 97 ? 20.584 -7.727 -1.334 1.00 68.19 97 ASP A C 1
ATOM 735 O O . ASP A 1 97 ? 20.305 -7.086 -0.312 1.00 68.19 97 ASP A O 1
ATOM 739 N N . ASP A 1 98 ? 21.233 -8.890 -1.283 1.00 66.12 98 ASP A N 1
ATOM 740 C CA . ASP A 1 98 ? 21.725 -9.496 -0.044 1.00 66.12 98 ASP A CA 1
ATOM 741 C C . ASP A 1 98 ? 22.869 -8.693 0.596 1.00 66.12 98 ASP A C 1
ATOM 743 O O . ASP A 1 98 ? 23.197 -8.902 1.767 1.00 66.12 98 ASP A O 1
ATOM 747 N N . ARG A 1 99 ? 23.479 -7.759 -0.144 1.00 63.00 99 ARG A N 1
ATOM 748 C CA . ARG A 1 99 ? 24.702 -7.046 0.250 1.00 63.00 99 ARG A CA 1
ATOM 749 C C . ARG A 1 99 ? 24.494 -5.554 0.514 1.00 63.00 99 ARG A C 1
ATOM 751 O O . ARG A 1 99 ? 25.441 -4.892 0.938 1.00 63.00 99 ARG A O 1
ATOM 758 N N . GLY A 1 100 ? 23.279 -5.033 0.325 1.00 68.25 100 GLY A N 1
ATOM 759 C CA . GLY A 1 100 ? 23.006 -3.597 0.376 1.00 68.25 100 GLY A CA 1
ATOM 760 C C . GLY A 1 100 ? 21.653 -3.206 0.982 1.00 68.25 100 GLY A C 1
ATOM 761 O O . GLY A 1 100 ? 20.793 -4.059 1.245 1.00 68.25 100 GLY A O 1
ATOM 762 N N . PRO A 1 101 ? 21.455 -1.902 1.260 1.00 71.94 101 PRO A N 1
ATOM 763 C CA . PRO A 1 101 ? 20.129 -1.357 1.536 1.00 71.94 101 PRO A CA 1
ATOM 764 C C . PRO A 1 101 ? 19.214 -1.544 0.317 1.00 71.94 101 PRO A C 1
ATOM 766 O O . PRO A 1 101 ? 19.687 -1.604 -0.813 1.00 71.94 101 PRO A O 1
ATOM 769 N N . ASP A 1 102 ? 17.902 -1.624 0.546 1.00 82.12 102 ASP A N 1
ATOM 770 C CA . ASP A 1 102 ? 16.936 -1.760 -0.549 1.00 82.12 102 ASP A CA 1
ATOM 771 C C . ASP A 1 102 ? 17.035 -0.550 -1.502 1.00 82.12 102 ASP A C 1
ATOM 773 O O . ASP A 1 102 ? 16.858 0.590 -1.063 1.00 82.12 102 ASP A O 1
ATOM 777 N N . THR A 1 103 ? 17.273 -0.801 -2.796 1.00 85.25 103 THR A N 1
ATOM 778 C CA . THR A 1 103 ? 17.318 0.235 -3.847 1.00 85.25 103 THR A CA 1
ATOM 779 C C . THR A 1 103 ? 15.988 0.978 -3.936 1.00 85.25 103 THR A C 1
ATOM 781 O O . THR A 1 103 ? 15.935 2.206 -3.936 1.00 85.25 103 THR A O 1
ATOM 784 N N . ILE A 1 104 ? 14.888 0.222 -3.920 1.00 90.94 104 ILE A N 1
ATOM 785 C CA . ILE A 1 104 ? 13.538 0.773 -3.924 1.00 90.94 104 ILE A CA 1
ATOM 786 C C . ILE A 1 104 ? 13.065 0.951 -2.488 1.00 90.94 104 ILE A C 1
ATOM 788 O O . ILE A 1 104 ? 12.887 -0.006 -1.731 1.00 90.94 104 ILE A O 1
ATOM 792 N N . THR A 1 105 ? 12.802 2.201 -2.120 1.00 90.81 105 THR A N 1
ATOM 793 C CA . THR A 1 105 ? 12.302 2.555 -0.791 1.00 90.81 105 THR A CA 1
ATOM 794 C C . THR A 1 105 ? 10.890 3.112 -0.873 1.00 90.81 105 THR A C 1
ATOM 796 O O . THR A 1 105 ? 10.460 3.684 -1.873 1.00 90.81 105 THR A O 1
ATOM 799 N N . GLU A 1 106 ? 10.161 3.065 0.234 1.00 90.62 106 GLU A N 1
ATOM 800 C CA . GLU A 1 106 ? 8.860 3.732 0.321 1.00 90.62 106 GLU A CA 1
ATOM 801 C C . GLU A 1 106 ? 8.942 5.229 -0.013 1.00 90.62 106 GLU A C 1
ATOM 803 O O . GLU A 1 106 ? 8.027 5.790 -0.611 1.00 90.62 106 GLU A O 1
ATOM 808 N N . ARG A 1 107 ? 10.060 5.891 0.326 1.00 90.06 107 ARG A N 1
ATOM 809 C CA . ARG A 1 107 ? 10.262 7.302 -0.014 1.00 90.06 107 ARG A CA 1
ATOM 810 C C . ARG A 1 107 ? 10.209 7.519 -1.525 1.00 90.06 107 ARG A C 1
ATOM 812 O O . ARG A 1 107 ? 9.577 8.488 -1.935 1.00 90.06 107 ARG A O 1
ATOM 819 N N . THR A 1 108 ? 10.831 6.640 -2.310 1.00 91.69 108 THR A N 1
ATOM 820 C CA . THR A 1 108 ? 10.783 6.695 -3.780 1.00 91.69 108 THR A CA 1
ATOM 821 C C . THR A 1 108 ? 9.376 6.403 -4.303 1.00 91.69 108 THR A C 1
ATOM 823 O O . THR A 1 108 ? 8.857 7.156 -5.122 1.00 91.69 108 THR A O 1
ATOM 826 N N . LEU A 1 109 ? 8.671 5.428 -3.719 1.00 95.06 109 LEU A N 1
ATOM 827 C CA . LEU A 1 109 ? 7.294 5.098 -4.107 1.00 95.06 109 LEU A CA 1
ATOM 828 C C . LEU A 1 109 ? 6.287 6.218 -3.811 1.00 95.06 109 LEU A C 1
ATOM 830 O O . LEU A 1 109 ? 5.300 6.361 -4.528 1.00 95.06 109 LEU A O 1
ATOM 834 N N . ARG A 1 110 ? 6.542 7.077 -2.813 1.00 94.00 110 ARG A N 1
ATOM 835 C CA . ARG A 1 110 ? 5.695 8.260 -2.574 1.00 94.00 110 ARG A CA 1
ATOM 836 C C . ARG A 1 110 ? 5.644 9.196 -3.777 1.00 94.00 110 ARG A C 1
ATOM 838 O O . ARG A 1 110 ? 4.612 9.821 -3.972 1.00 94.00 110 ARG A O 1
ATOM 845 N N . TYR A 1 111 ? 6.707 9.304 -4.576 1.00 95.75 111 TYR A N 1
ATOM 846 C CA . TYR A 1 111 ? 6.689 10.106 -5.804 1.00 95.75 111 TYR A CA 1
ATOM 847 C C . TYR A 1 111 ? 5.728 9.519 -6.848 1.00 95.75 111 TYR A C 1
ATOM 849 O O . TYR A 1 111 ? 4.894 10.244 -7.398 1.00 95.75 111 TYR A O 1
ATOM 857 N N . VAL A 1 112 ? 5.780 8.198 -7.037 1.00 97.50 112 VAL A N 1
ATOM 858 C CA . VAL A 1 112 ? 4.870 7.454 -7.919 1.00 97.50 112 VAL A CA 1
ATOM 859 C C . VAL A 1 112 ? 3.418 7.648 -7.469 1.00 97.50 112 VAL A C 1
ATOM 861 O O . VAL A 1 112 ? 2.573 8.048 -8.262 1.00 97.50 112 VAL A O 1
ATOM 864 N N . LEU A 1 113 ? 3.150 7.520 -6.167 1.00 96.88 113 LEU A N 1
ATOM 865 C CA . LEU A 1 113 ? 1.817 7.652 -5.564 1.00 96.88 113 LEU A CA 1
ATOM 866 C C . LEU A 1 113 ? 1.227 9.074 -5.552 1.00 96.88 113 LEU A C 1
ATOM 868 O O . LEU A 1 113 ? 0.077 9.250 -5.157 1.00 96.88 113 LEU A O 1
ATOM 872 N N . ARG A 1 114 ? 1.959 10.109 -5.989 1.00 96.81 114 ARG A N 1
ATOM 873 C CA . ARG A 1 114 ? 1.419 11.485 -6.079 1.00 96.81 114 ARG A CA 1
ATOM 874 C C . ARG A 1 114 ? 0.391 11.675 -7.195 1.00 96.81 114 ARG A C 1
ATOM 876 O O . ARG A 1 114 ? -0.099 12.785 -7.369 1.00 96.81 114 ARG A O 1
ATOM 883 N N . THR A 1 115 ? 0.126 10.652 -8.000 1.00 97.00 115 THR A N 1
ATOM 884 C CA . THR A 1 115 ? -0.900 10.675 -9.046 1.00 97.00 115 THR A CA 1
ATOM 885 C C . THR A 1 115 ? -1.787 9.436 -8.939 1.00 97.00 115 THR A C 1
ATOM 887 O O . THR A 1 115 ? -1.265 8.336 -8.733 1.00 97.00 115 THR A O 1
ATOM 890 N N . PRO A 1 116 ? -3.117 9.583 -9.071 1.00 96.06 116 PRO A N 1
ATOM 891 C CA . PRO A 1 116 ? -4.026 8.446 -9.172 1.00 96.06 116 PRO A CA 1
ATOM 892 C C . PRO A 1 116 ? -4.051 7.844 -10.589 1.00 96.06 116 PRO A C 1
ATOM 894 O O . PRO A 1 116 ? -4.630 6.782 -10.791 1.00 96.06 116 PRO A O 1
ATOM 897 N N . VAL A 1 117 ? -3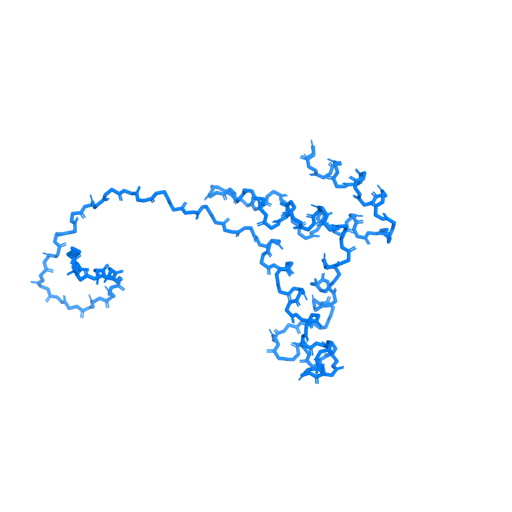.455 8.512 -11.586 1.00 98.25 117 VAL A N 1
ATOM 898 C CA . VAL A 1 117 ? -3.481 8.071 -12.985 1.00 98.25 117 VAL A CA 1
ATOM 899 C C . VAL A 1 117 ? -2.388 7.030 -13.215 1.00 98.25 117 VAL A C 1
ATOM 901 O O . VAL A 1 117 ? -1.203 7.353 -13.216 1.00 98.25 117 VAL A O 1
ATOM 904 N N . TRP A 1 118 ? -2.766 5.775 -13.469 1.00 98.56 118 TRP A N 1
ATOM 905 C CA . TRP A 1 118 ? -1.799 4.683 -13.651 1.00 98.56 118 TRP A CA 1
ATOM 906 C C . TRP A 1 118 ? -0.800 4.902 -14.791 1.00 98.56 118 TRP A C 1
ATOM 908 O O . TRP A 1 118 ? 0.353 4.506 -14.665 1.00 98.56 118 TRP A O 1
ATOM 918 N N . ALA A 1 119 ? -1.198 5.555 -15.888 1.00 98.31 119 ALA A N 1
ATOM 919 C CA . ALA A 1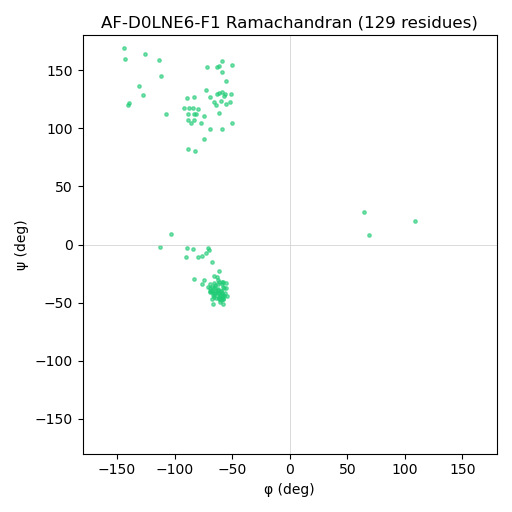 119 ? -0.264 5.885 -16.968 1.00 98.31 119 ALA A CA 1
ATOM 920 C C . ALA A 1 119 ? 0.879 6.797 -16.480 1.00 98.31 119 ALA A C 1
ATOM 922 O O . ALA A 1 119 ? 2.043 6.552 -16.787 1.00 98.31 119 ALA A O 1
ATOM 923 N N . GLU A 1 120 ? 0.564 7.795 -15.652 1.00 98.31 120 GLU A N 1
ATOM 924 C CA . GLU A 1 120 ? 1.570 8.662 -15.037 1.00 98.31 120 GLU A CA 1
ATOM 925 C C . GLU A 1 120 ? 2.380 7.927 -13.964 1.00 98.31 120 GLU A C 1
ATOM 927 O O . GLU A 1 120 ? 3.582 8.155 -13.847 1.00 98.31 120 GLU A O 1
ATOM 932 N N . GLN A 1 121 ? 1.755 7.026 -13.194 1.00 98.44 121 GLN A N 1
ATOM 933 C CA . GLN A 1 121 ? 2.483 6.191 -12.235 1.00 98.44 121 GLN A CA 1
ATOM 934 C C . GLN A 1 121 ? 3.549 5.343 -12.934 1.00 98.44 121 GLN A C 1
ATOM 936 O O . GLN A 1 121 ? 4.679 5.299 -12.462 1.00 98.44 121 GLN A O 1
ATOM 941 N N . ARG A 1 122 ? 3.226 4.721 -14.074 1.00 98.12 122 ARG A N 1
ATOM 942 C CA . ARG A 1 122 ? 4.185 3.928 -14.862 1.00 98.12 122 ARG A CA 1
ATOM 943 C C . ARG A 1 122 ? 5.342 4.769 -15.386 1.00 98.12 122 ARG A C 1
ATOM 945 O O . ARG A 1 122 ? 6.484 4.334 -15.292 1.00 98.12 122 ARG A O 1
ATOM 952 N N . ALA A 1 123 ? 5.064 5.981 -15.873 1.00 97.88 123 ALA A N 1
ATOM 953 C CA . ALA A 1 123 ? 6.111 6.910 -16.300 1.00 97.88 123 ALA A CA 1
ATOM 954 C C . ALA A 1 123 ? 7.063 7.257 -15.140 1.00 97.88 123 ALA A C 1
ATOM 956 O O . ALA A 1 123 ? 8.275 7.113 -15.265 1.00 97.88 123 ALA A O 1
ATOM 957 N N . ARG A 1 124 ? 6.515 7.605 -13.968 1.00 97.56 124 ARG A N 1
ATOM 958 C CA . ARG A 1 124 ? 7.309 7.881 -12.757 1.00 97.56 124 ARG A CA 1
ATOM 959 C C . ARG A 1 124 ? 8.047 6.654 -12.231 1.00 97.56 124 ARG A C 1
ATOM 961 O O . ARG A 1 124 ? 9.114 6.788 -11.647 1.00 97.56 124 ARG A O 1
ATOM 968 N N . TRP A 1 125 ? 7.468 5.466 -12.381 1.00 96.94 125 TRP A N 1
ATOM 969 C CA . TRP A 1 125 ? 8.099 4.217 -11.971 1.00 96.94 125 TRP A CA 1
ATOM 970 C C . TRP A 1 125 ? 9.319 3.894 -12.833 1.00 96.94 125 TRP A C 1
ATOM 972 O O . TRP A 1 125 ? 10.337 3.493 -12.283 1.00 96.94 125 TRP A O 1
ATOM 982 N N . ALA A 1 126 ? 9.258 4.138 -14.145 1.00 95.94 126 ALA A N 1
ATOM 983 C CA . ALA A 1 126 ? 10.426 4.018 -15.018 1.00 95.94 126 ALA A CA 1
ATOM 984 C C . ALA A 1 126 ? 11.574 4.936 -14.555 1.00 95.94 126 ALA A C 1
ATOM 986 O O . ALA A 1 126 ? 12.683 4.458 -14.353 1.00 95.94 126 ALA A O 1
ATOM 987 N N . GLU A 1 127 ? 11.283 6.205 -14.242 1.00 94.88 127 GLU A N 1
ATOM 988 C CA . GLU A 1 127 ? 12.281 7.144 -13.693 1.00 94.88 127 GLU A CA 1
ATOM 989 C C . GLU A 1 127 ? 12.919 6.646 -12.383 1.00 94.88 127 GLU A C 1
ATOM 991 O O . GLU A 1 127 ? 14.102 6.868 -12.149 1.00 94.88 127 GLU A O 1
ATOM 996 N N . VAL A 1 128 ? 12.142 5.981 -11.518 1.00 92.75 128 VAL A N 1
ATOM 997 C CA . VAL A 1 128 ? 12.627 5.423 -10.243 1.00 92.75 128 VAL A CA 1
ATOM 998 C C . VAL A 1 128 ? 13.476 4.166 -10.444 1.00 92.75 128 VAL A C 1
ATOM 1000 O O . VAL A 1 128 ? 14.348 3.900 -9.624 1.00 92.75 128 VAL A O 1
ATOM 1003 N N . LYS A 1 129 ? 13.216 3.378 -11.492 1.00 88.31 129 LYS A N 1
ATOM 1004 C CA . LYS A 1 129 ? 14.009 2.182 -11.815 1.00 88.31 129 LYS A CA 1
ATOM 1005 C C . LYS A 1 129 ? 15.355 2.526 -12.448 1.00 88.31 129 LYS A C 1
ATOM 1007 O O . LYS A 1 129 ? 16.320 1.799 -12.225 1.00 88.31 129 LYS A O 1
ATOM 1012 N N . ASP A 1 130 ? 15.393 3.603 -13.228 1.00 80.94 130 ASP A N 1
ATOM 1013 C CA . ASP A 1 130 ? 16.557 3.995 -14.027 1.00 80.94 130 ASP A CA 1
ATOM 1014 C C . ASP A 1 130 ? 17.530 4.936 -13.283 1.00 80.94 130 ASP A C 1
ATOM 1016 O O . ASP A 1 130 ? 18.629 5.190 -13.782 1.00 80.94 130 ASP A O 1
ATOM 1020 N N . GLY A 1 131 ? 17.133 5.472 -12.120 1.00 63.31 131 GLY A N 1
ATOM 1021 C CA . GLY A 1 131 ? 17.916 6.411 -11.300 1.00 63.31 131 GLY A CA 1
ATOM 1022 C C . GLY A 1 131 ? 18.513 5.791 -10.045 1.00 63.31 131 GLY A C 1
ATOM 1023 O O . GLY A 1 131 ? 19.681 6.126 -9.743 1.00 63.31 131 GLY A O 1
#

Organism: Haliangium ochraceum (strain DSM 14365 / JCM 11303 / SMP-2) (NCBI:txid502025)

Solvent-accessible surface area (backbone atoms only — not comparable to full-atom values): 8283 Å² total; per-residue (Å²): 137,84,89,71,81,85,83,81,90,76,91,76,92,73,92,67,94,89,75,88,79,84,78,78,84,66,84,80,69,83,69,79,59,50,79,37,70,52,28,55,40,38,56,46,13,54,49,52,52,50,34,46,74,68,57,78,38,88,43,64,62,54,49,11,62,76,69,74,46,54,48,72,56,45,53,58,33,44,52,50,63,71,48,44,69,69,58,50,51,50,46,65,69,46,84,31,58,81,88,56,78,68,88,71,40,67,76,61,48,52,64,29,66,74,46,94,49,51,74,58,25,50,56,45,45,51,56,65,73,79,105

Sequence (131 aa):
MSDAPIQVTYRVHAVRRQQAIVLEAGPLADSPGRVPRVARLLALAHHFERLLAAGTVATQAELAALAGISQPRVTQILNLALLAPDIQEELLFWPGDDRGPDTITERTLRYVLRTPVWAEQRARWAEVKDG

Mean predicted aligned error: 11.98 Å

Radius of gyration: 21.05 Å; Cα contacts (8 Å, |Δi|>4): 99; chains: 1; bounding box: 48×57×45 Å

Nearest PDB structures (foldseek):
  7ol9-assembly1_A  TM=7.393E-01  e=2.913E-02  Bacillus subtilis subsp. subtilis str. 168
  4umk-assembly1_A  TM=8.387E-01  e=2.492E-01  Helicobacter pylori 26695